Protein AF-A0A399YDR9-F1 (afdb_monomer_lite)

Foldseek 3Di:
DFDWAKEKEWDADDDPDWFKKKKWKQWLNDIWIDIDIDDHGTDIDITTPTGHPDQAWIKMKIFIGTPPDDDDPDRCVRMDIDIDNRDRPPDHDYDYDDD

Radius of gyration: 14.17 Å; chains: 1; bounding box: 32×27×40 Å

Sequence (99 aa):
MNKDTVVRAVVGYTGADATDVRVTADFDGKTF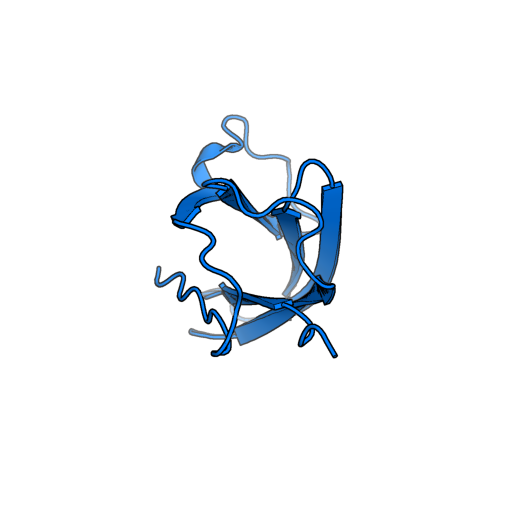SETKSVQGPETTIDIFVGAPQNFQTQTVKVRVDAVNAADDANPSNNAQTKTLPMVKPNEKIIAYFLP

Structure (mmCIF, N/CA/C/O backbone):
data_AF-A0A399YDR9-F1
#
_entry.id   AF-A0A399YDR9-F1
#
loop_
_atom_site.group_PDB
_atom_site.id
_atom_site.type_symbol
_atom_site.label_atom_id
_atom_site.label_alt_id
_atom_site.label_comp_id
_atom_site.label_asym_id
_atom_site.label_entity_id
_atom_site.label_seq_id
_atom_site.pdbx_PDB_ins_code
_atom_site.Cartn_x
_atom_site.Cartn_y
_atom_site.Cartn_z
_atom_site.occupancy
_atom_site.B_iso_or_equiv
_atom_site.auth_seq_id
_atom_site.auth_comp_id
_atom_site.auth_asym_id
_atom_site.auth_atom_id
_atom_site.pdbx_PDB_model_num
ATOM 1 N N . MET A 1 1 ? -5.120 -9.653 25.409 1.00 48.62 1 MET A N 1
ATOM 2 C CA . MET A 1 1 ? -4.032 -8.905 24.748 1.00 48.62 1 MET A CA 1
ATOM 3 C C . MET A 1 1 ? -4.531 -8.569 23.354 1.00 48.62 1 MET A C 1
ATOM 5 O O . MET A 1 1 ? -4.964 -9.493 22.673 1.00 48.62 1 MET A O 1
ATOM 9 N N . ASN A 1 2 ? -4.609 -7.291 22.972 1.00 54.75 2 ASN A N 1
ATOM 10 C CA . ASN A 1 2 ? -4.985 -6.944 21.597 1.00 54.75 2 ASN A CA 1
ATOM 11 C C . ASN A 1 2 ? -3.901 -7.507 20.670 1.00 54.75 2 ASN A C 1
ATOM 13 O O . ASN A 1 2 ? -2.720 -7.339 20.962 1.00 54.75 2 ASN A O 1
ATOM 17 N N . LYS A 1 3 ? -4.287 -8.235 19.619 1.00 59.34 3 LYS A N 1
ATOM 18 C CA . LYS A 1 3 ? -3.323 -8.726 18.629 1.00 59.34 3 LYS A CA 1
ATOM 19 C C . LYS A 1 3 ? -2.860 -7.555 17.766 1.00 59.34 3 LYS A C 1
ATOM 21 O O . LYS A 1 3 ? -3.669 -6.685 17.439 1.00 59.34 3 LYS A O 1
ATOM 26 N N . ASP A 1 4 ? -1.585 -7.558 17.395 1.00 72.00 4 ASP A N 1
ATOM 27 C CA . ASP A 1 4 ? -1.053 -6.579 16.453 1.00 72.00 4 ASP A CA 1
ATOM 28 C C . ASP A 1 4 ? -1.786 -6.685 15.115 1.00 72.00 4 ASP A C 1
ATOM 30 O O . ASP A 1 4 ? -2.032 -7.782 14.600 1.00 72.00 4 ASP A O 1
ATOM 34 N N . THR A 1 5 ? -2.160 -5.533 14.563 1.00 77.94 5 THR A N 1
ATOM 35 C CA . THR A 1 5 ? -2.741 -5.441 13.226 1.00 77.94 5 THR A CA 1
ATOM 36 C C . THR A 1 5 ? -1.622 -5.231 12.221 1.00 77.94 5 THR A C 1
ATOM 38 O O . THR A 1 5 ? -0.680 -4.469 12.454 1.00 77.94 5 THR A O 1
ATOM 41 N N . VAL A 1 6 ? -1.734 -5.929 11.095 1.00 85.50 6 VAL A N 1
ATOM 42 C CA . VAL A 1 6 ? -0.802 -5.835 9.975 1.00 85.50 6 VAL A CA 1
ATOM 43 C C . VAL A 1 6 ? -1.592 -5.428 8.746 1.00 85.50 6 VAL A C 1
ATOM 45 O O . VAL A 1 6 ? -2.604 -6.048 8.420 1.00 85.50 6 VAL A O 1
ATOM 48 N N . VAL A 1 7 ? -1.116 -4.397 8.059 1.00 86.62 7 VAL A N 1
ATOM 49 C CA . VAL A 1 7 ? -1.588 -4.034 6.727 1.00 86.62 7 VAL A CA 1
ATOM 50 C C . VAL A 1 7 ? -0.655 -4.693 5.723 1.00 86.62 7 VAL A C 1
ATOM 52 O O . VAL A 1 7 ? 0.533 -4.390 5.686 1.00 86.62 7 VAL A O 1
ATOM 55 N N . ARG A 1 8 ? -1.191 -5.613 4.922 1.00 88.25 8 ARG A N 1
ATOM 56 C CA . ARG A 1 8 ? -0.430 -6.324 3.897 1.00 88.25 8 ARG A CA 1
ATOM 57 C C . ARG A 1 8 ? -0.659 -5.680 2.539 1.00 88.25 8 ARG A C 1
ATOM 59 O O . ARG A 1 8 ? -1.793 -5.629 2.078 1.00 88.25 8 ARG A O 1
ATOM 66 N N . ALA A 1 9 ? 0.408 -5.249 1.885 1.00 87.75 9 ALA A N 1
ATOM 67 C CA . ALA A 1 9 ? 0.394 -4.845 0.487 1.00 87.75 9 ALA A CA 1
ATOM 68 C C . ALA A 1 9 ? 1.039 -5.937 -0.375 1.00 87.75 9 ALA A C 1
ATOM 70 O O . ALA A 1 9 ? 2.074 -6.497 -0.006 1.00 87.75 9 ALA A O 1
ATOM 71 N N . VAL A 1 10 ? 0.432 -6.233 -1.524 1.00 89.25 10 VAL A N 1
ATOM 72 C CA . VAL A 1 10 ? 1.047 -7.045 -2.578 1.00 89.25 10 VAL A CA 1
ATOM 73 C C . VAL A 1 10 ? 1.380 -6.095 -3.717 1.00 89.25 10 VAL A C 1
ATOM 75 O O . VAL A 1 10 ? 0.492 -5.456 -4.272 1.00 89.25 10 VAL A O 1
ATOM 78 N N . VAL A 1 11 ? 2.668 -5.948 -4.011 1.00 87.50 11 VAL A N 1
ATOM 79 C CA . VAL A 1 11 ? 3.170 -5.009 -5.017 1.00 87.50 11 VAL A CA 1
ATOM 80 C C . VAL A 1 11 ? 3.717 -5.792 -6.198 1.00 87.50 11 VAL A C 1
ATOM 82 O O . VAL A 1 11 ? 4.627 -6.601 -6.026 1.00 87.50 11 VAL A O 1
ATOM 85 N N . GLY A 1 12 ? 3.172 -5.544 -7.385 1.00 86.44 12 GLY A N 1
ATOM 86 C CA . GLY A 1 12 ? 3.710 -6.068 -8.636 1.00 86.44 12 GLY A CA 1
ATOM 87 C C . GLY A 1 12 ? 4.608 -5.053 -9.329 1.00 86.44 12 GLY A C 1
ATOM 88 O O . GLY A 1 12 ? 4.321 -3.856 -9.328 1.00 86.44 12 GLY A O 1
ATOM 89 N N . TYR A 1 13 ? 5.692 -5.531 -9.935 1.00 86.12 13 TYR A N 1
ATOM 90 C CA . TYR A 1 13 ? 6.625 -4.709 -10.693 1.00 86.12 13 TYR A CA 1
ATOM 91 C C . TYR A 1 13 ? 7.087 -5.427 -11.967 1.00 86.12 13 TYR A C 1
ATOM 93 O O . TYR A 1 13 ? 7.593 -6.547 -11.926 1.00 86.12 13 TYR A O 1
ATOM 101 N N . THR A 1 14 ? 6.916 -4.774 -13.119 1.00 86.44 14 THR A N 1
ATOM 102 C CA . THR A 1 14 ? 7.198 -5.357 -14.444 1.00 86.44 14 THR A CA 1
ATOM 103 C C . THR A 1 14 ? 8.556 -4.960 -15.025 1.00 86.44 14 THR A C 1
ATOM 105 O O . THR A 1 14 ? 8.853 -5.325 -16.162 1.00 86.44 14 THR A O 1
ATOM 108 N N . GLY A 1 15 ? 9.368 -4.180 -14.306 1.00 84.56 15 GLY A N 1
ATOM 109 C CA . GLY A 1 15 ? 10.717 -3.842 -14.763 1.00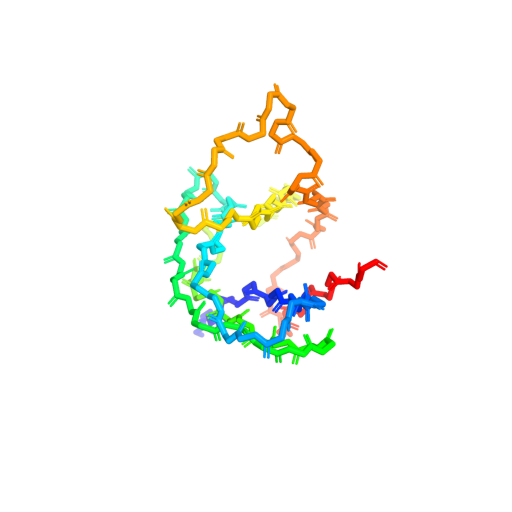 84.56 15 GLY A CA 1
ATOM 110 C C . GLY A 1 15 ? 11.673 -5.032 -14.663 1.00 84.56 15 GLY A C 1
ATOM 111 O O . GLY A 1 15 ? 11.435 -5.982 -13.917 1.00 84.56 15 GLY A O 1
ATOM 112 N N . ALA A 1 16 ? 12.752 -4.979 -15.446 1.00 85.94 16 ALA A N 1
ATOM 113 C CA . ALA A 1 16 ? 13.740 -6.054 -15.511 1.00 85.94 16 ALA A CA 1
ATOM 114 C C . ALA A 1 16 ? 14.551 -6.188 -14.207 1.00 85.94 16 ALA A C 1
ATOM 116 O O . ALA A 1 16 ? 14.776 -7.301 -13.725 1.00 85.94 16 ALA A O 1
ATOM 117 N N . ASP A 1 17 ? 14.935 -5.055 -13.618 1.00 90.50 17 ASP A N 1
ATOM 118 C CA . ASP A 1 17 ? 15.762 -4.981 -12.413 1.00 90.50 17 ASP A CA 1
ATOM 119 C C . ASP A 1 17 ? 14.922 -4.673 -11.175 1.00 90.50 17 ASP A C 1
ATOM 121 O O . ASP A 1 17 ? 13.880 -4.035 -11.274 1.00 90.50 17 ASP A O 1
ATOM 125 N N . ALA A 1 18 ? 15.366 -5.100 -9.994 1.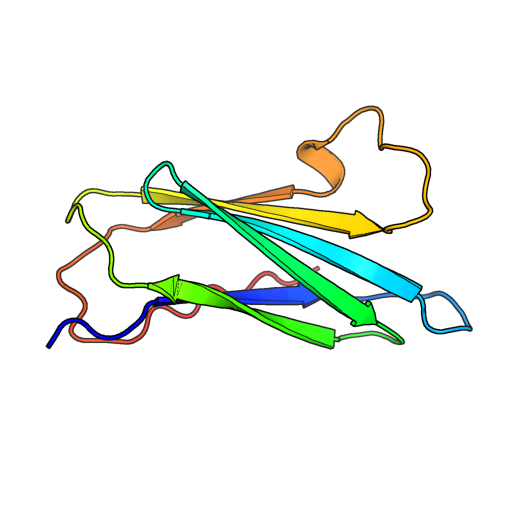00 91.56 18 ALA A N 1
ATOM 126 C CA . ALA A 1 18 ? 14.675 -4.759 -8.755 1.00 91.56 18 ALA A CA 1
ATOM 127 C C . ALA A 1 18 ? 14.628 -3.236 -8.532 1.00 91.56 18 ALA A C 1
ATOM 129 O O . ALA A 1 18 ? 15.562 -2.510 -8.880 1.00 91.56 18 ALA A O 1
ATOM 130 N N . THR A 1 19 ? 13.550 -2.751 -7.917 1.00 92.19 19 THR A N 1
ATOM 131 C CA . THR A 1 19 ? 13.398 -1.338 -7.556 1.00 92.19 19 THR A CA 1
ATOM 132 C C . THR A 1 19 ? 12.899 -1.188 -6.129 1.00 92.19 19 THR A C 1
ATOM 134 O O . THR A 1 19 ? 12.130 -2.017 -5.646 1.00 92.19 19 THR A O 1
ATOM 137 N N . ASP A 1 20 ? 13.315 -0.127 -5.447 1.00 94.38 20 ASP A N 1
ATOM 138 C CA . ASP A 1 20 ? 12.824 0.162 -4.105 1.00 94.38 20 ASP A CA 1
ATOM 139 C C . ASP A 1 20 ? 11.495 0.912 -4.175 1.00 94.38 20 ASP A C 1
ATOM 141 O O . ASP A 1 20 ? 11.375 1.965 -4.811 1.00 94.38 20 ASP A O 1
ATOM 145 N N . VAL A 1 21 ? 10.500 0.387 -3.464 1.00 91.94 21 VAL A N 1
ATOM 146 C CA . VAL A 1 21 ? 9.204 1.039 -3.263 1.00 91.94 21 VAL A CA 1
ATOM 147 C C . VAL A 1 21 ? 8.995 1.333 -1.789 1.00 91.94 21 VAL A C 1
ATOM 149 O O . VAL A 1 21 ? 9.351 0.537 -0.921 1.00 91.94 21 VAL A O 1
ATOM 152 N N . ARG A 1 22 ? 8.378 2.475 -1.507 1.00 92.75 22 ARG A N 1
ATOM 153 C CA . ARG A 1 22 ? 7.857 2.845 -0.199 1.00 92.75 22 ARG A CA 1
ATOM 154 C C . ARG A 1 22 ? 6.360 2.578 -0.179 1.00 92.75 22 ARG A C 1
ATOM 156 O O . ARG A 1 22 ? 5.600 3.223 -0.899 1.00 92.75 22 ARG A O 1
ATOM 163 N N . VAL A 1 23 ? 5.931 1.672 0.690 1.00 92.81 23 VAL A N 1
ATOM 164 C CA . VAL A 1 23 ? 4.517 1.460 0.991 1.00 92.81 23 VAL A CA 1
ATOM 165 C C . VAL A 1 23 ? 4.162 2.281 2.219 1.00 92.81 23 VAL A C 1
ATOM 167 O O . VAL A 1 23 ? 4.805 2.156 3.256 1.00 92.81 23 VAL A O 1
ATOM 170 N N . THR A 1 24 ? 3.144 3.124 2.103 1.00 93.00 24 THR A N 1
ATOM 171 C CA . THR A 1 24 ? 2.618 3.962 3.185 1.00 93.00 24 THR A CA 1
ATOM 172 C C . THR A 1 24 ? 1.209 3.502 3.530 1.00 93.00 24 THR A C 1
ATOM 174 O O . THR A 1 24 ? 0.393 3.347 2.629 1.00 93.00 24 THR A O 1
ATOM 177 N N . ALA A 1 25 ? 0.904 3.298 4.808 1.00 91.44 25 ALA A N 1
ATOM 178 C CA . ALA A 1 25 ? -0.425 2.950 5.291 1.00 91.44 25 ALA A CA 1
ATOM 179 C C . ALA A 1 25 ? -0.921 3.981 6.310 1.00 91.44 25 ALA A C 1
ATOM 181 O O . ALA A 1 25 ? -0.269 4.214 7.328 1.00 91.44 25 ALA A O 1
ATOM 182 N N . ASP A 1 26 ? -2.099 4.545 6.059 1.00 91.19 26 ASP A N 1
ATOM 183 C CA . ASP A 1 26 ? -2.845 5.344 7.023 1.00 91.19 26 ASP A CA 1
ATOM 184 C C . ASP A 1 26 ? -3.831 4.434 7.763 1.00 91.19 26 ASP A C 1
ATOM 186 O O . ASP A 1 26 ? -4.716 3.820 7.157 1.00 91.19 26 ASP A O 1
ATOM 190 N N . PHE A 1 27 ? -3.662 4.332 9.079 1.00 86.62 27 PHE A N 1
ATOM 191 C CA . PHE A 1 27 ? -4.459 3.497 9.969 1.00 86.62 27 PHE A CA 1
ATOM 192 C C . PHE A 1 27 ? -4.660 4.204 11.312 1.00 86.62 27 PHE A C 1
ATOM 194 O O . PHE A 1 27 ? -3.701 4.604 11.965 1.00 86.62 27 PHE A O 1
ATOM 201 N N . ASP A 1 28 ? -5.911 4.347 11.752 1.00 84.25 28 ASP A N 1
ATOM 202 C CA . ASP A 1 28 ? -6.279 4.975 13.035 1.00 84.25 28 ASP A CA 1
ATOM 203 C C . ASP A 1 28 ? -5.775 6.413 13.191 1.00 84.25 28 ASP A C 1
ATOM 205 O O . ASP A 1 28 ? -5.296 6.822 14.248 1.00 84.25 28 ASP A O 1
ATOM 209 N N . GLY A 1 29 ? -5.823 7.170 12.091 1.00 86.31 29 GLY A N 1
ATOM 210 C CA . GLY A 1 29 ? -5.307 8.539 12.032 1.00 86.31 29 GLY A CA 1
ATOM 211 C C . GLY A 1 29 ? -3.781 8.641 12.130 1.00 86.31 29 GLY A C 1
ATOM 212 O O . GLY A 1 29 ? -3.261 9.745 12.275 1.00 86.31 29 GLY A O 1
ATOM 213 N N . LYS A 1 30 ? -3.059 7.517 12.065 1.00 88.69 30 LYS A N 1
ATOM 214 C CA . LYS A 1 30 ? -1.595 7.461 12.057 1.00 88.69 30 LYS A CA 1
ATOM 215 C C . LYS A 1 30 ? -1.094 6.956 10.713 1.00 88.69 30 LYS A C 1
ATOM 217 O O . LYS A 1 30 ? -1.724 6.103 10.095 1.00 88.69 30 LYS A O 1
ATOM 222 N N . THR A 1 31 ? 0.070 7.445 10.311 1.00 93.31 31 THR A N 1
ATOM 223 C CA . THR A 1 31 ? 0.744 7.034 9.079 1.00 93.31 31 THR A CA 1
ATOM 224 C C . THR A 1 31 ? 1.948 6.166 9.420 1.00 93.31 31 THR A C 1
ATOM 226 O O . THR A 1 31 ? 2.758 6.516 10.280 1.00 93.31 31 THR A O 1
ATOM 229 N N . PHE A 1 32 ? 2.066 5.041 8.727 1.00 93.25 32 PHE A N 1
ATOM 230 C CA . PHE A 1 32 ? 3.146 4.068 8.843 1.00 93.25 32 PHE A CA 1
ATOM 231 C C . PHE A 1 32 ? 3.755 3.847 7.464 1.00 93.25 32 PHE A C 1
ATOM 233 O O . PHE A 1 32 ? 3.044 3.930 6.464 1.00 93.25 32 PHE A O 1
ATOM 240 N N . SER A 1 33 ? 5.047 3.543 7.382 1.00 94.75 33 SER A N 1
ATOM 241 C CA . SER A 1 33 ? 5.680 3.274 6.093 1.00 94.75 33 SER A CA 1
ATOM 242 C C . SER A 1 33 ? 6.777 2.231 6.182 1.00 94.75 33 SER A C 1
ATOM 244 O O . SER A 1 33 ? 7.523 2.208 7.159 1.00 94.75 33 SER A O 1
ATOM 246 N N . GLU A 1 34 ? 6.923 1.453 5.117 1.00 94.44 34 GLU A N 1
ATOM 247 C CA . GLU A 1 34 ? 8.007 0.494 4.941 1.00 94.44 34 GLU A CA 1
ATOM 248 C C . GLU A 1 34 ? 8.567 0.591 3.524 1.00 94.44 34 GLU A C 1
ATOM 250 O O . GLU A 1 34 ? 7.813 0.718 2.557 1.00 94.44 34 GLU A O 1
ATOM 255 N N . THR A 1 35 ? 9.892 0.541 3.403 1.00 94.50 35 THR A N 1
ATOM 256 C CA . THR A 1 35 ? 10.577 0.515 2.109 1.00 94.50 35 THR A CA 1
ATOM 257 C C . THR A 1 35 ? 11.100 -0.886 1.849 1.00 94.50 35 THR A C 1
ATOM 259 O O . THR A 1 35 ? 11.761 -1.467 2.710 1.00 94.50 35 THR A O 1
ATOM 262 N N . LYS A 1 36 ? 10.832 -1.423 0.658 1.00 93.94 36 LYS A N 1
ATOM 263 C CA . LYS A 1 36 ? 11.310 -2.744 0.253 1.00 93.94 36 LYS A CA 1
ATOM 264 C C . LYS A 1 36 ? 11.674 -2.764 -1.223 1.00 93.94 36 LYS A C 1
ATOM 266 O O . LYS A 1 36 ? 11.005 -2.132 -2.037 1.00 93.94 36 LYS A O 1
ATOM 271 N N . SER A 1 37 ? 12.696 -3.545 -1.554 1.00 94.81 37 SER A N 1
ATOM 272 C CA . SER A 1 37 ? 13.020 -3.858 -2.941 1.00 94.81 37 SER A CA 1
ATOM 273 C C . SER A 1 37 ? 12.005 -4.855 -3.504 1.00 94.81 37 SER A C 1
ATOM 275 O O . SER A 1 37 ? 11.708 -5.868 -2.862 1.00 94.81 37 SER A O 1
ATOM 277 N N . VAL A 1 38 ? 11.455 -4.561 -4.680 1.00 91.19 38 VAL A N 1
ATOM 278 C CA . VAL A 1 38 ? 10.467 -5.385 -5.385 1.00 91.19 38 VAL A CA 1
ATOM 279 C C . VAL A 1 38 ? 10.987 -5.766 -6.763 1.00 91.19 38 VAL A C 1
ATOM 281 O O . VAL A 1 38 ? 11.604 -4.960 -7.459 1.00 91.19 38 VAL A O 1
ATOM 284 N N . GLN A 1 39 ? 10.724 -7.007 -7.165 1.00 91.69 39 GLN A N 1
ATOM 285 C CA . GLN A 1 39 ? 11.033 -7.513 -8.497 1.00 91.69 39 GLN A CA 1
ATOM 286 C C . GLN A 1 39 ? 10.004 -8.575 -8.881 1.00 91.69 39 GLN A C 1
ATOM 288 O O . GLN A 1 39 ? 9.719 -9.484 -8.100 1.00 91.69 39 GLN A O 1
ATOM 293 N N . GLY A 1 40 ? 9.472 -8.480 -10.098 1.00 87.75 40 GLY A N 1
ATOM 294 C CA . GLY A 1 40 ? 8.529 -9.457 -10.621 1.00 87.75 40 GLY A CA 1
ATOM 295 C C . GLY A 1 40 ? 7.079 -9.240 -10.168 1.00 87.75 40 GLY A C 1
ATOM 296 O O . GLY A 1 40 ? 6.722 -8.188 -9.632 1.00 87.75 40 GLY A O 1
ATOM 297 N N . PRO A 1 41 ? 6.206 -10.226 -10.429 1.00 85.94 41 PRO A N 1
ATOM 298 C CA . PRO A 1 41 ? 4.762 -10.013 -10.453 1.00 85.94 41 PRO A CA 1
ATOM 299 C C . PRO A 1 41 ? 4.149 -9.747 -9.078 1.00 85.94 41 PRO A C 1
ATOM 301 O O . PRO A 1 41 ? 3.132 -9.066 -9.008 1.00 85.94 41 PRO A O 1
ATOM 304 N N . GLU A 1 42 ? 4.748 -10.252 -7.996 1.00 88.69 42 GLU A N 1
ATOM 305 C CA . GLU A 1 42 ? 4.215 -10.094 -6.644 1.00 88.69 42 GLU A CA 1
ATOM 306 C C . GLU A 1 42 ? 5.337 -10.062 -5.600 1.00 88.69 42 GLU A C 1
ATOM 308 O O . GLU A 1 42 ? 6.088 -11.020 -5.428 1.00 88.69 42 GLU A O 1
ATOM 313 N N . THR A 1 43 ? 5.412 -8.975 -4.836 1.00 88.25 43 THR A N 1
ATOM 314 C CA . THR A 1 43 ? 6.194 -8.874 -3.603 1.00 88.25 43 THR A CA 1
ATOM 315 C C . THR A 1 43 ? 5.275 -8.487 -2.452 1.00 88.25 43 THR A C 1
ATOM 317 O O . THR A 1 43 ? 4.574 -7.480 -2.506 1.00 88.25 43 THR A O 1
ATOM 320 N N . THR A 1 44 ? 5.281 -9.283 -1.381 1.00 91.06 44 THR A N 1
ATOM 321 C CA . THR A 1 44 ? 4.501 -8.991 -0.170 1.00 91.06 44 THR A CA 1
ATOM 322 C C . THR A 1 44 ? 5.272 -8.068 0.776 1.00 91.06 44 THR A C 1
ATOM 324 O O . THR A 1 44 ? 6.449 -8.313 1.078 1.00 91.06 44 THR A O 1
ATOM 327 N N . ILE A 1 45 ? 4.589 -7.036 1.273 1.00 90.00 45 ILE A N 1
ATOM 328 C CA . ILE A 1 45 ? 5.092 -6.041 2.226 1.00 90.00 45 ILE A CA 1
ATOM 329 C C . ILE A 1 45 ? 4.089 -5.945 3.381 1.00 90.00 45 ILE A C 1
ATOM 331 O O . ILE A 1 45 ? 2.909 -5.685 3.153 1.00 90.00 45 ILE A O 1
ATOM 335 N N . ASP A 1 46 ? 4.549 -6.196 4.607 1.00 90.62 46 ASP A N 1
ATOM 336 C CA . ASP A 1 46 ? 3.717 -6.248 5.812 1.00 90.62 46 ASP A CA 1
ATOM 337 C C . ASP A 1 46 ? 4.030 -5.051 6.712 1.00 90.62 46 ASP A C 1
ATOM 339 O O . ASP A 1 46 ? 5.055 -5.038 7.376 1.00 90.62 46 ASP A O 1
ATOM 343 N N . ILE A 1 47 ? 3.117 -4.082 6.791 1.00 90.12 47 ILE A N 1
ATOM 344 C CA . ILE A 1 47 ? 3.264 -2.905 7.651 1.00 90.12 47 ILE A CA 1
ATOM 345 C C . ILE A 1 47 ? 2.587 -3.179 8.993 1.00 90.12 47 ILE A C 1
ATOM 347 O O . ILE A 1 47 ? 1.364 -3.341 9.075 1.00 90.12 47 ILE A O 1
ATOM 351 N N . PHE A 1 48 ? 3.374 -3.205 10.066 1.00 89.62 48 PHE A N 1
ATOM 352 C CA . PHE A 1 48 ? 2.874 -3.372 11.429 1.00 89.62 48 PHE A CA 1
ATOM 353 C C . PHE A 1 48 ? 2.311 -2.045 11.952 1.00 89.62 48 PHE A C 1
ATOM 355 O O . PHE A 1 48 ? 3.058 -1.116 12.248 1.00 89.62 48 PHE A O 1
ATOM 362 N N . VAL A 1 49 ? 0.984 -1.963 12.088 1.00 85.44 49 VAL A N 1
ATOM 363 C CA . VAL A 1 49 ? 0.268 -0.739 12.513 1.00 85.44 49 VAL A CA 1
ATOM 364 C C . VAL A 1 49 ? -0.181 -0.784 13.981 1.00 85.44 49 VAL A C 1
ATOM 366 O O . VAL A 1 49 ? -0.813 0.144 14.486 1.00 85.44 49 VAL A O 1
ATOM 369 N N . GLY A 1 50 ? 0.171 -1.864 14.687 1.00 82.00 50 GLY A N 1
ATOM 370 C CA . GLY A 1 50 ? -0.167 -2.085 16.092 1.00 82.00 50 GLY A CA 1
ATOM 371 C C 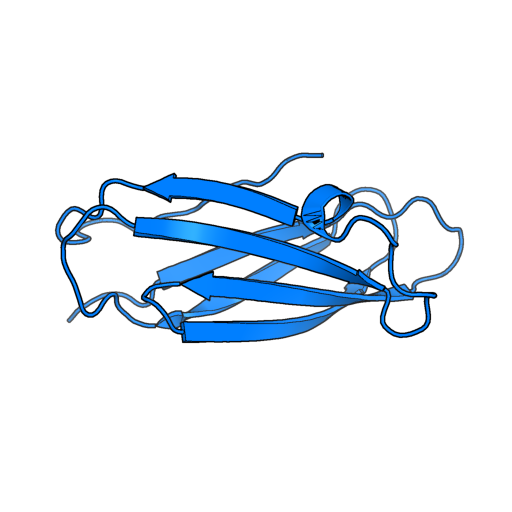. GLY A 1 50 ? -1.646 -2.408 16.310 1.00 82.00 50 GLY A C 1
ATOM 372 O O . GLY A 1 50 ? -2.380 -2.742 15.383 1.00 82.00 50 GLY A O 1
ATOM 373 N N . ALA A 1 51 ? -2.096 -2.368 17.562 1.00 78.69 51 ALA A N 1
ATOM 374 C CA . ALA A 1 51 ? -3.501 -2.589 17.887 1.00 78.69 51 ALA A CA 1
ATOM 375 C C . ALA A 1 51 ? -4.350 -1.330 17.610 1.00 78.69 51 ALA A C 1
ATOM 377 O O . ALA A 1 51 ? -3.927 -0.229 17.988 1.00 78.69 51 ALA A O 1
ATOM 378 N N . PRO A 1 52 ? -5.566 -1.477 17.047 1.00 72.38 52 PRO A N 1
ATOM 379 C CA . PRO A 1 52 ? -6.497 -0.362 16.917 1.00 72.38 52 PRO A CA 1
ATOM 380 C C . PRO A 1 52 ? -6.808 0.250 18.287 1.00 72.38 52 PRO A C 1
ATOM 382 O O . PRO A 1 52 ? -7.043 -0.472 19.259 1.00 72.38 52 PRO A O 1
ATOM 385 N N . GLN A 1 53 ? -6.801 1.579 18.362 1.00 70.94 53 GLN A N 1
ATOM 386 C CA . GLN A 1 53 ? -7.118 2.351 19.566 1.00 70.94 53 GLN A CA 1
ATOM 387 C C . GLN A 1 53 ? -8.618 2.639 19.668 1.00 70.94 53 GLN A C 1
ATOM 389 O O . GLN A 1 53 ? -9.160 2.718 20.769 1.00 70.94 53 GLN A O 1
ATOM 394 N N . ASN A 1 54 ? -9.299 2.746 18.526 1.00 67.31 54 ASN A N 1
ATOM 395 C CA . ASN A 1 54 ? -10.739 2.973 18.440 1.00 67.31 54 ASN A CA 1
ATOM 396 C C . ASN A 1 54 ? -11.439 1.719 17.908 1.00 67.31 54 ASN A C 1
ATOM 398 O O . ASN A 1 54 ? -10.914 1.077 17.019 1.00 67.31 54 ASN A O 1
ATOM 402 N N . PHE A 1 55 ? -12.632 1.359 18.384 1.00 70.31 55 PHE A N 1
ATOM 403 C CA . PHE A 1 55 ? -13.420 0.236 17.827 1.00 70.31 55 PHE A CA 1
ATOM 404 C C . PHE A 1 55 ? -14.511 0.725 16.865 1.00 70.31 55 PHE A C 1
ATOM 406 O O . PHE A 1 55 ? -15.627 0.213 16.853 1.00 70.31 55 PHE A O 1
ATOM 413 N N . GLN A 1 56 ? -14.200 1.780 16.115 1.00 73.75 56 GLN A N 1
ATOM 414 C CA . GLN A 1 56 ? -15.087 2.359 15.114 1.00 73.75 56 GLN A CA 1
ATOM 415 C C . GLN A 1 56 ? -14.648 1.936 13.719 1.00 73.75 56 GLN A C 1
ATOM 417 O O . GLN A 1 56 ? -13.475 1.641 13.495 1.00 73.75 56 GLN A O 1
ATOM 422 N N . THR A 1 57 ? -15.587 1.939 12.773 1.00 77.31 57 THR A N 1
ATOM 423 C CA . THR A 1 57 ? -15.290 1.757 11.350 1.00 77.31 57 THR A CA 1
ATOM 424 C C . THR A 1 57 ? -14.117 2.634 10.929 1.00 77.31 57 THR A C 1
ATOM 426 O O . THR A 1 57 ? -14.105 3.836 11.188 1.00 77.31 57 THR A O 1
ATOM 429 N N . GLN A 1 58 ? -13.146 2.019 10.263 1.00 78.19 58 GLN A N 1
ATOM 430 C CA . GLN A 1 58 ? -11.904 2.666 9.887 1.00 78.19 58 GLN A CA 1
ATOM 431 C C . GLN A 1 58 ? -11.647 2.566 8.403 1.00 78.19 58 GLN A C 1
ATOM 433 O O . GLN A 1 58 ? -11.840 1.523 7.785 1.00 78.19 58 GLN A O 1
ATOM 438 N N . THR A 1 59 ? -11.166 3.665 7.846 1.00 85.12 59 THR A N 1
ATOM 439 C CA . THR A 1 59 ? -10.733 3.727 6.461 1.00 85.12 59 THR A CA 1
ATOM 440 C C . THR A 1 59 ? -9.225 3.567 6.438 1.00 85.12 59 THR A C 1
ATOM 442 O O . THR A 1 59 ? -8.501 4.450 6.885 1.00 85.12 59 THR A O 1
ATOM 445 N N . VAL A 1 60 ? -8.765 2.429 5.926 1.00 87.81 60 VAL A N 1
ATOM 446 C CA . VAL A 1 60 ? -7.347 2.158 5.704 1.00 87.81 60 VAL A CA 1
ATOM 447 C C . VAL A 1 60 ? -7.000 2.616 4.301 1.00 87.81 60 VAL A C 1
ATOM 449 O O . VAL A 1 60 ? -7.608 2.151 3.334 1.00 87.81 60 VAL A O 1
ATOM 452 N N . LYS A 1 61 ? -6.029 3.517 4.186 1.00 90.38 61 LYS A N 1
ATOM 453 C CA . LYS A 1 61 ? -5.480 3.943 2.899 1.00 90.38 61 LYS A CA 1
ATOM 454 C C . LYS A 1 61 ? -4.062 3.417 2.780 1.00 90.38 61 LYS A C 1
ATOM 456 O O . LYS A 1 61 ? -3.255 3.642 3.670 1.00 90.38 61 LYS A O 1
ATOM 461 N N . VAL A 1 62 ? -3.759 2.728 1.690 1.00 91.06 62 VAL A N 1
ATOM 462 C CA . VAL A 1 62 ? -2.412 2.249 1.372 1.00 91.06 62 VAL A CA 1
ATOM 463 C C . VAL A 1 62 ? -1.951 2.936 0.104 1.00 91.06 62 VAL A C 1
ATOM 465 O O . VAL A 1 62 ? -2.720 3.009 -0.846 1.00 91.06 62 VAL A O 1
ATOM 468 N N . ARG A 1 63 ? -0.718 3.435 0.085 1.00 91.00 63 ARG A N 1
ATOM 469 C CA . ARG A 1 63 ? -0.063 4.022 -1.084 1.00 91.00 63 ARG A CA 1
ATOM 470 C C . ARG A 1 63 ? 1.252 3.314 -1.367 1.00 91.00 63 ARG A C 1
ATOM 472 O O . ARG A 1 63 ? 1.958 2.976 -0.423 1.00 91.00 63 ARG A O 1
ATOM 479 N N . VAL A 1 64 ? 1.593 3.138 -2.638 1.00 90.12 64 VAL A N 1
ATOM 480 C CA . VAL A 1 64 ? 2.874 2.580 -3.080 1.00 90.12 64 VAL A CA 1
ATOM 481 C C . VAL A 1 64 ? 3.584 3.580 -3.985 1.00 90.12 64 VAL A C 1
ATOM 483 O O . VAL A 1 64 ? 3.116 3.854 -5.081 1.00 90.12 64 VAL A O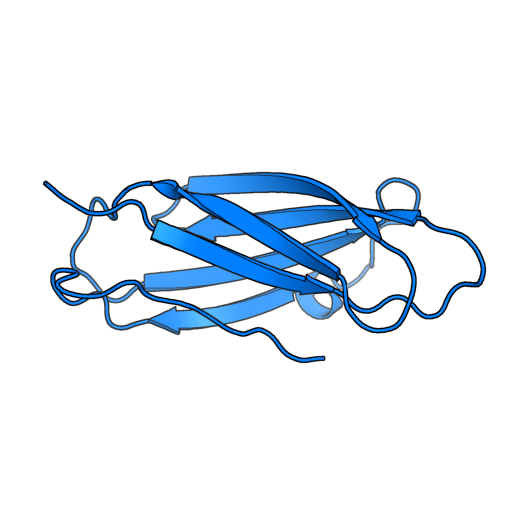 1
ATOM 486 N N . ASP A 1 65 ? 4.730 4.096 -3.553 1.00 87.94 65 ASP A N 1
ATOM 487 C CA . ASP A 1 65 ? 5.540 5.025 -4.345 1.00 87.94 65 ASP A CA 1
ATOM 488 C C . ASP A 1 65 ? 6.909 4.402 -4.636 1.00 87.94 65 ASP A C 1
ATOM 490 O O . ASP A 1 65 ? 7.534 3.839 -3.739 1.00 87.94 65 ASP A O 1
ATOM 494 N N . ALA A 1 66 ? 7.418 4.521 -5.860 1.00 86.88 66 ALA A N 1
ATOM 495 C CA . ALA A 1 66 ? 8.816 4.188 -6.132 1.00 86.88 66 ALA A CA 1
ATOM 496 C C . ALA A 1 66 ? 9.736 5.254 -5.509 1.00 86.88 66 ALA A C 1
ATOM 498 O O . ALA A 1 66 ? 9.491 6.449 -5.653 1.00 86.88 66 ALA A O 1
ATOM 499 N N . VAL A 1 67 ? 10.802 4.833 -4.821 1.00 88.12 67 VAL A N 1
ATOM 500 C CA . VAL A 1 67 ? 11.642 5.731 -3.996 1.00 88.12 67 VAL A CA 1
ATOM 501 C C . VAL A 1 67 ? 12.404 6.766 -4.831 1.00 88.12 67 VAL A C 1
ATOM 503 O O . VAL A 1 67 ? 12.644 7.874 -4.362 1.00 88.12 67 VAL A O 1
ATOM 506 N N . ASN A 1 68 ? 12.756 6.420 -6.071 1.00 81.69 68 ASN A N 1
ATOM 507 C CA . ASN A 1 68 ? 13.538 7.268 -6.977 1.00 81.69 68 ASN A CA 1
ATOM 508 C C . ASN A 1 68 ? 12.755 7.675 -8.237 1.00 81.69 68 ASN A C 1
ATOM 510 O O . ASN A 1 68 ? 13.357 7.996 -9.262 1.00 81.69 68 ASN A O 1
ATOM 514 N N . ALA A 1 69 ? 11.423 7.612 -8.195 1.00 78.19 69 ALA A N 1
ATOM 515 C CA . ALA A 1 69 ? 10.579 8.059 -9.297 1.00 78.19 69 ALA A CA 1
ATOM 516 C C . ALA A 1 69 ? 10.117 9.504 -9.089 1.00 78.19 69 ALA A C 1
ATOM 518 O O . ALA A 1 69 ? 10.111 10.021 -7.973 1.00 78.19 69 ALA A O 1
ATOM 519 N N . ALA A 1 70 ? 9.714 10.153 -10.181 1.00 77.44 70 ALA A N 1
ATOM 520 C CA . ALA A 1 70 ? 8.969 11.398 -10.080 1.00 77.44 70 ALA A CA 1
ATOM 521 C C . ALA A 1 70 ? 7.620 11.136 -9.394 1.00 77.44 70 ALA A C 1
ATOM 523 O O . ALA A 1 70 ? 6.982 10.113 -9.657 1.00 77.44 70 ALA A O 1
ATOM 524 N N . ASP A 1 71 ? 7.192 12.073 -8.549 1.00 76.25 71 ASP A N 1
ATOM 525 C CA . ASP A 1 71 ? 5.878 12.014 -7.915 1.00 76.25 71 ASP A CA 1
ATOM 526 C C . ASP A 1 71 ? 4.773 11.947 -8.981 1.00 76.25 71 ASP A C 1
ATOM 528 O O . ASP A 1 71 ? 4.778 12.708 -9.956 1.00 76.25 71 ASP A O 1
ATOM 532 N N . ASP A 1 72 ? 3.802 11.051 -8.787 1.00 70.06 72 ASP A N 1
ATOM 533 C CA . ASP A 1 72 ? 2.609 11.015 -9.632 1.00 70.06 72 ASP A CA 1
ATOM 534 C C . ASP A 1 72 ? 1.766 12.272 -9.360 1.00 70.06 72 ASP A C 1
ATOM 536 O O . ASP A 1 72 ? 1.387 12.557 -8.218 1.00 70.06 72 ASP A O 1
ATOM 540 N N . ALA A 1 73 ? 1.451 13.022 -10.421 1.00 76.56 73 ALA A N 1
ATOM 541 C CA . ALA A 1 73 ? 0.605 14.212 -10.355 1.00 76.56 73 ALA A CA 1
ATOM 542 C C . ALA A 1 73 ? -0.791 13.917 -9.772 1.00 76.56 73 ALA A C 1
ATOM 544 O O . ALA A 1 73 ? -1.425 14.807 -9.202 1.00 76.56 73 ALA A O 1
ATOM 545 N N . ASN A 1 74 ? -1.264 12.672 -9.884 1.00 77.06 74 ASN A N 1
ATOM 546 C CA . ASN A 1 74 ? -2.417 12.159 -9.166 1.00 77.06 74 ASN A CA 1
ATOM 547 C C . ASN A 1 74 ? -2.000 11.060 -8.166 1.00 77.06 74 ASN A C 1
ATOM 549 O O . ASN A 1 74 ? -2.034 9.869 -8.481 1.00 77.06 74 ASN A O 1
ATOM 553 N N . PRO A 1 75 ? -1.738 11.421 -6.900 1.00 71.88 75 PRO A N 1
ATOM 554 C CA . PRO A 1 75 ? -1.324 10.473 -5.868 1.00 71.88 75 PRO A CA 1
ATOM 555 C C . PRO A 1 75 ? -2.360 9.389 -5.517 1.00 71.88 75 PRO A C 1
ATOM 557 O O . PRO A 1 75 ? -2.067 8.490 -4.727 1.00 71.88 75 PRO A O 1
ATOM 560 N N . SER A 1 76 ? -3.583 9.481 -6.049 1.00 76.94 76 SER A N 1
ATOM 561 C CA . SER A 1 76 ? -4.610 8.447 -5.886 1.00 76.94 76 SER A CA 1
ATOM 562 C C . SER A 1 76 ? -4.413 7.263 -6.831 1.00 76.94 76 SER A C 1
ATOM 564 O O . SER A 1 76 ? -4.903 6.185 -6.520 1.00 76.94 76 SER A O 1
ATOM 566 N N . ASN A 1 77 ? -3.676 7.431 -7.936 1.00 76.31 77 ASN A N 1
ATOM 567 C CA . ASN A 1 77 ? -3.350 6.336 -8.860 1.00 76.31 77 ASN A CA 1
ATOM 568 C C . ASN A 1 77 ? -2.557 5.226 -8.162 1.00 76.31 77 ASN A C 1
ATOM 570 O O . ASN A 1 77 ? -2.727 4.045 -8.446 1.00 76.31 77 ASN A O 1
ATOM 574 N N . ASN A 1 78 ? -1.737 5.630 -7.196 1.00 82.12 78 ASN A N 1
ATOM 575 C CA . ASN A 1 78 ? -0.860 4.756 -6.436 1.00 82.12 78 ASN A CA 1
ATOM 576 C C . ASN A 1 78 ? -1.454 4.362 -5.083 1.00 82.12 78 ASN A C 1
ATOM 578 O O . ASN A 1 78 ? -0.733 3.846 -4.229 1.00 82.12 78 ASN A O 1
ATOM 582 N N . ALA A 1 79 ? -2.738 4.651 -4.843 1.00 86.12 79 ALA A N 1
ATOM 583 C CA . ALA A 1 79 ? -3.373 4.430 -3.558 1.00 86.12 79 ALA A CA 1
ATOM 584 C C . ALA A 1 79 ? -4.630 3.566 -3.662 1.00 86.12 79 ALA A C 1
ATOM 586 O O . ALA A 1 79 ? -5.488 3.769 -4.514 1.00 86.12 79 ALA A O 1
ATOM 587 N N . GLN A 1 80 ? -4.788 2.654 -2.709 1.00 85.69 80 GLN A N 1
ATOM 588 C CA . GLN A 1 80 ? -6.014 1.898 -2.500 1.00 85.69 80 GLN A CA 1
ATOM 589 C C . GLN A 1 80 ? -6.603 2.250 -1.136 1.00 85.69 80 GLN A C 1
ATOM 591 O O . GLN A 1 80 ? -5.886 2.482 -0.164 1.00 85.69 80 GLN A O 1
ATOM 596 N N . THR A 1 81 ? -7.929 2.331 -1.064 1.00 86.81 81 THR A N 1
ATOM 597 C CA . THR A 1 81 ? -8.649 2.688 0.161 1.00 86.81 81 THR A CA 1
ATOM 598 C C . THR A 1 81 ? -9.679 1.616 0.468 1.00 86.81 81 THR A C 1
ATOM 600 O O . THR A 1 81 ? -10.443 1.218 -0.409 1.00 86.81 81 THR A O 1
ATOM 603 N N . LYS A 1 82 ? -9.711 1.148 1.716 1.00 84.31 82 LYS A N 1
ATOM 604 C CA . LYS A 1 82 ? -10.659 0.136 2.174 1.00 84.31 82 LYS A CA 1
ATOM 605 C C . LYS A 1 82 ? -11.240 0.516 3.523 1.00 84.31 82 LYS A C 1
ATOM 607 O O . LYS A 1 82 ? -10.513 0.732 4.488 1.00 84.31 82 LYS A O 1
ATOM 612 N N . THR A 1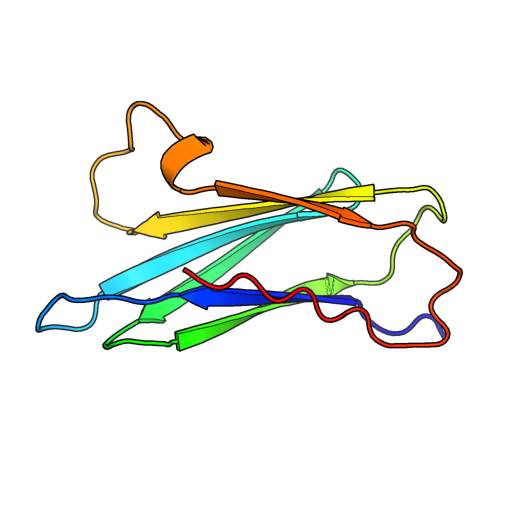 83 ? -12.563 0.550 3.594 1.00 83.31 83 THR A N 1
ATOM 613 C CA . THR A 1 83 ? -13.283 0.744 4.849 1.00 83.31 83 THR A CA 1
ATOM 614 C C . THR A 1 83 ? -13.515 -0.608 5.515 1.00 83.31 83 THR A C 1
ATOM 616 O O . THR A 1 83 ? -14.066 -1.527 4.911 1.00 83.31 83 THR A O 1
ATOM 619 N N . LEU A 1 84 ? -13.067 -0.737 6.760 1.00 76.50 84 LEU A N 1
ATOM 620 C CA . LEU A 1 84 ? -13.155 -1.942 7.568 1.00 76.50 84 LEU A CA 1
ATOM 621 C C . LEU A 1 84 ? -14.048 -1.664 8.783 1.00 76.50 84 LEU A C 1
ATOM 623 O O . LEU A 1 84 ? -13.748 -0.745 9.553 1.00 76.50 84 LEU A O 1
ATOM 627 N N . PRO A 1 85 ? -15.123 -2.441 9.002 1.00 72.88 85 PRO A N 1
ATOM 628 C CA . PRO A 1 85 ? -15.817 -2.409 10.279 1.00 72.88 85 PRO A CA 1
ATOM 629 C C . PRO A 1 85 ? -14.872 -2.999 11.332 1.00 72.88 85 PRO A C 1
ATOM 631 O O . PRO A 1 85 ? -14.638 -4.208 11.359 1.00 72.88 85 PRO A O 1
ATOM 634 N N . MET A 1 86 ? -14.275 -2.157 12.178 1.00 68.12 86 MET A N 1
ATOM 635 C CA . MET A 1 86 ? -13.421 -2.648 13.260 1.00 68.12 86 MET A CA 1
ATOM 636 C C . MET A 1 86 ? -14.294 -3.162 14.396 1.00 68.12 86 MET A C 1
ATOM 638 O O . MET A 1 86 ? -14.660 -2.444 15.319 1.00 68.12 86 MET A O 1
ATOM 642 N N . VAL A 1 87 ? -14.623 -4.446 14.319 1.00 56.50 87 VAL A N 1
ATOM 643 C CA . VAL A 1 87 ? -15.081 -5.211 15.476 1.00 56.50 87 VAL A CA 1
ATOM 644 C C . VAL A 1 87 ? -13.893 -5.470 16.405 1.00 56.50 87 VAL A C 1
ATOM 646 O O . VAL A 1 87 ? -12.747 -5.507 15.953 1.00 56.50 87 VAL A O 1
ATOM 649 N N . LYS A 1 88 ? -14.147 -5.654 17.709 1.00 53.44 88 LYS A N 1
ATOM 650 C CA . LYS A 1 88 ? -13.139 -6.141 18.670 1.00 53.44 88 LYS A CA 1
ATOM 651 C C . LYS A 1 88 ? -12.395 -7.318 18.008 1.00 53.44 88 LYS A C 1
ATOM 653 O O . LYS A 1 88 ? -13.063 -8.291 17.655 1.00 53.44 88 LYS A O 1
ATOM 658 N N . PRO A 1 89 ? -11.077 -7.230 17.743 1.00 49.75 89 PRO A N 1
ATOM 659 C CA . PRO A 1 89 ? -10.427 -8.212 16.894 1.00 49.75 89 PRO A CA 1
ATOM 660 C C . PRO A 1 89 ? -10.236 -9.503 17.687 1.00 49.75 89 PRO A C 1
ATOM 662 O O . PRO A 1 89 ? -9.279 -9.665 18.442 1.00 49.75 89 PRO A O 1
ATOM 665 N N . ASN A 1 90 ? -11.169 -10.435 17.513 1.00 45.69 90 ASN A N 1
ATOM 666 C CA . ASN A 1 90 ? -10.982 -11.837 17.884 1.00 45.69 90 ASN A CA 1
ATOM 667 C C . ASN A 1 90 ? -10.083 -12.534 16.838 1.00 45.69 90 ASN A C 1
ATOM 669 O O . ASN A 1 90 ? -9.461 -13.559 17.123 1.00 45.69 90 ASN A O 1
ATOM 673 N N . GLU A 1 91 ? -9.980 -11.945 15.641 1.00 43.03 91 GLU A N 1
ATOM 674 C CA . GLU A 1 91 ? -9.285 -12.469 14.468 1.00 43.03 91 GLU A CA 1
ATOM 675 C C . GLU A 1 91 ? -8.393 -11.422 13.795 1.00 43.03 91 GLU A C 1
ATOM 677 O O . GLU A 1 91 ? -8.609 -10.213 13.889 1.00 43.03 91 GLU A O 1
ATOM 682 N N . LYS A 1 92 ? -7.354 -11.929 13.125 1.00 44.03 92 LYS A N 1
ATOM 683 C CA . LYS A 1 92 ? -6.383 -11.159 12.349 1.00 44.03 92 LYS A CA 1
ATOM 684 C C . LYS A 1 92 ? -7.087 -10.574 11.123 1.00 44.03 92 LYS A C 1
ATOM 686 O O . LYS A 1 92 ? -7.520 -11.328 10.258 1.00 44.03 92 LYS A O 1
ATOM 691 N N . ILE A 1 93 ? -7.166 -9.250 11.021 1.00 48.75 93 ILE A N 1
ATOM 692 C CA . ILE A 1 93 ? -7.609 -8.605 9.782 1.00 48.75 93 ILE A CA 1
ATOM 693 C C . ILE A 1 93 ? -6.453 -8.695 8.778 1.00 48.75 93 ILE A C 1
ATOM 695 O O . ILE A 1 93 ? -5.384 -8.142 9.017 1.00 48.75 93 ILE A O 1
ATOM 699 N N . ILE A 1 94 ? -6.658 -9.420 7.675 1.00 46.94 94 ILE A N 1
ATOM 700 C CA . ILE A 1 94 ? -5.750 -9.440 6.522 1.00 46.94 94 ILE A CA 1
ATOM 701 C C . ILE A 1 94 ? -6.470 -8.717 5.384 1.00 46.94 94 ILE A C 1
ATOM 703 O O . ILE A 1 94 ? -7.429 -9.237 4.813 1.00 46.94 94 ILE A O 1
ATOM 707 N N . ALA A 1 95 ? -6.050 -7.491 5.078 1.00 44.62 95 ALA A N 1
ATOM 708 C CA . ALA A 1 95 ? -6.487 -6.807 3.868 1.00 44.62 95 ALA A CA 1
ATOM 709 C C . ALA A 1 95 ? -5.584 -7.248 2.710 1.00 44.62 95 ALA A C 1
ATOM 711 O O . ALA A 1 95 ? -4.372 -7.092 2.789 1.00 44.62 95 ALA A O 1
ATOM 712 N N . TYR A 1 96 ? -6.181 -7.828 1.668 1.00 38.12 96 TYR A N 1
ATOM 713 C CA . TYR A 1 96 ? -5.513 -8.083 0.396 1.00 38.12 96 TYR A CA 1
ATOM 714 C C . TYR A 1 96 ? -5.790 -6.911 -0.538 1.00 38.12 96 TYR A C 1
ATOM 716 O O . TYR A 1 96 ? -6.948 -6.514 -0.700 1.00 38.12 96 TYR A O 1
ATOM 724 N N . PHE A 1 97 ? -4.730 -6.399 -1.146 1.00 44.72 97 PHE A N 1
ATOM 725 C CA . PHE A 1 97 ? -4.785 -5.466 -2.258 1.00 44.72 97 PHE A CA 1
ATOM 726 C C . PHE A 1 97 ? -4.180 -6.217 -3.441 1.00 44.72 97 PHE A C 1
ATOM 728 O O . PHE A 1 97 ? -2.999 -6.558 -3.406 1.00 44.72 97 PHE A O 1
ATOM 735 N N . LEU A 1 98 ? -5.029 -6.602 -4.391 1.00 31.47 98 LEU A N 1
ATOM 736 C CA . LEU A 1 98 ? -4.607 -7.198 -5.656 1.00 31.47 98 LEU A CA 1
ATOM 737 C C . LEU A 1 98 ? -4.503 -6.076 -6.707 1.00 31.47 98 LEU A C 1
ATOM 739 O O . LEU A 1 98 ? -5.205 -5.066 -6.551 1.00 31.47 98 LEU A O 1
ATOM 743 N N . PRO A 1 99 ? -3.615 -6.223 -7.706 1.00 42.00 99 PRO A N 1
ATOM 744 C CA . PRO A 1 99 ? -3.469 -5.267 -8.802 1.00 42.00 99 PRO A CA 1
ATOM 745 C C . PRO A 1 99 ? -4.753 -5.095 -9.623 1.00 42.00 99 PRO A C 1
ATOM 747 O O . PRO A 1 99 ? -5.529 -6.073 -9.743 1.00 42.00 99 PRO A O 1
#

pLDDT: mean 78.9, std 15.74, range [31.47, 94.81]

Secondary structure (DSSP, 8-state):
-PPPEEEEEEEEE-SSS-EEEEEEEEETTEEEEEEEEE-EEEEEEEEEEES-S--S-EEEEEEEEETTSPPPSSTTTTEEEEEE-----SS--------